Protein AF-A0A6P9AE60-F1 (afdb_monomer_lite)

Sequence (167 aa):
MTNEEPNPPGLTQAEADPKYAFKASAFLAGVAGVSALFGFGATLSYVKKKDPTFFDKGVAMGPTLAESGAALATRALGWGTLYAVGGCSILFLSLWKLSGCNNLQEFRMKMGNNLPKIRKNDPPQSRTEFEGLSDLMRYLETWGSEEKQEKASSPLIVEAKSSSSSS

Radius of gyration: 29.33 Å; chains: 1; bounding box: 55×63×102 Å

InterPro domains:
  IPR009792 Transmembrane protein 242 [PF07096] (13-118)
  IPR009792 Transmembrane protein 242 [PTHR13141] (12-138)

Secondary structure (DSSP, 8-state):
--------S-S-TTSS-HHHHHHHHHHHHHHHHHHHHHHHHHHHHHHHHH-HHHHHHHHTS-SS-STTTHHHHHHHHHHHHHHHHHHHHHHHHHHHHHS--SSHHHHHHHHHHHS------SS---S--SSSHHHHHHHHHHHHHHHHHHHHHTTSSSSSSSSSS--

pLDDT: mean 70.39, std 15.96, range [35.34, 95.81]

Foldseek 3Di:
DDDDDDDDDDDPPCVVDVVVVVVVVVVVCVVVVVVVCCVVVVVLVVVCVVCVPVSCVLVVPPDDDPPPDSVCVVVCVVVVVVCCVVVVVVVVVVCVVVVPDPDPVVVCVVVVVVPPPDPPDVVDPDPPPAPDVVSVVVVVVVVVVVVVVVVVPPPPPPPDPDPDDDD

Structure (mmCIF, N/CA/C/O backbone):
data_AF-A0A6P9AE60-F1
#
_entry.id   AF-A0A6P9AE60-F1
#
loop_
_atom_site.group_PDB
_atom_site.id
_atom_site.type_symbol
_atom_site.label_atom_id
_atom_site.label_alt_id
_atom_site.label_comp_id
_atom_site.label_asym_id
_atom_site.label_entity_id
_atom_site.label_seq_id
_atom_site.pdbx_PDB_ins_code
_atom_site.Cartn_x
_atom_site.Cartn_y
_atom_site.Cartn_z
_atom_site.occupancy
_atom_site.B_iso_or_equiv
_atom_site.auth_seq_id
_atom_site.auth_comp_id
_atom_site.auth_asym_id
_atom_site.auth_atom_id
_atom_site.pdbx_PDB_model_num
ATOM 1 N N . MET A 1 1 ? -15.843 -11.190 46.819 1.00 38.06 1 MET A N 1
ATOM 2 C CA . MET A 1 1 ? -16.041 -12.119 45.689 1.00 38.06 1 MET A CA 1
ATOM 3 C C . MET A 1 1 ? -16.404 -11.249 44.504 1.00 38.06 1 MET A C 1
ATOM 5 O O . MET A 1 1 ? -17.530 -10.785 44.417 1.00 38.06 1 MET A O 1
ATOM 9 N N . THR A 1 2 ? -15.392 -10.847 43.740 1.00 43.97 2 THR A N 1
ATOM 10 C CA . THR A 1 2 ? -15.533 -9.969 42.575 1.00 43.97 2 THR A CA 1
ATOM 11 C C . THR A 1 2 ? -16.209 -10.757 41.463 1.00 43.97 2 THR A C 1
ATOM 13 O O . THR A 1 2 ? -15.763 -11.848 41.120 1.00 43.97 2 THR A O 1
ATOM 16 N N . ASN A 1 3 ? -17.333 -10.235 40.978 1.00 45.16 3 ASN A N 1
ATOM 17 C CA . ASN A 1 3 ? -18.094 -10.829 39.890 1.00 45.16 3 ASN A CA 1
ATOM 18 C C . ASN A 1 3 ? -17.313 -10.637 38.584 1.00 45.16 3 ASN A C 1
ATOM 20 O O . ASN A 1 3 ? -17.203 -9.520 38.086 1.00 45.16 3 ASN A O 1
ATOM 24 N N . GLU A 1 4 ? -16.758 -11.730 38.069 1.00 55.06 4 GLU A N 1
ATOM 25 C CA . GLU A 1 4 ? -16.198 -11.839 36.723 1.00 55.06 4 GLU A CA 1
ATOM 26 C C . GLU A 1 4 ? -17.372 -11.918 35.733 1.00 55.06 4 GLU A C 1
ATOM 28 O O . GLU A 1 4 ? -17.953 -12.983 35.512 1.00 55.06 4 GLU A O 1
ATOM 33 N N . GLU A 1 5 ? -17.780 -10.776 35.183 1.00 57.62 5 GLU A N 1
ATOM 34 C CA . GLU A 1 5 ? -18.730 -10.728 34.070 1.00 57.62 5 GLU A CA 1
ATOM 35 C C . GLU A 1 5 ? -18.012 -11.150 32.767 1.00 57.62 5 GLU A C 1
ATOM 37 O O . GLU A 1 5 ? -16.913 -10.661 32.485 1.00 57.62 5 GLU A O 1
ATOM 42 N N . PRO A 1 6 ? -18.575 -12.082 31.973 1.00 61.12 6 PRO A N 1
ATOM 43 C CA . PRO A 1 6 ? -17.890 -12.669 30.830 1.00 61.12 6 PRO A CA 1
ATOM 44 C C . PRO A 1 6 ? -17.800 -11.697 29.646 1.00 61.12 6 PRO A C 1
ATOM 46 O O . PRO A 1 6 ? -18.792 -11.298 29.041 1.00 61.12 6 PRO A O 1
ATOM 49 N N . ASN A 1 7 ? -16.555 -11.390 29.296 1.00 54.12 7 ASN A N 1
ATOM 50 C CA . ASN A 1 7 ? -16.083 -10.742 28.075 1.00 54.12 7 ASN A CA 1
ATOM 51 C C . ASN A 1 7 ? -16.875 -11.136 26.796 1.00 54.12 7 ASN A C 1
ATOM 53 O O . ASN A 1 7 ? -16.899 -12.322 26.448 1.00 54.12 7 ASN A O 1
ATOM 57 N N . PRO A 1 8 ? -17.458 -10.188 26.031 1.00 61.78 8 PRO A N 1
ATOM 58 C CA . PRO A 1 8 ? -17.995 -10.479 24.704 1.00 61.78 8 PRO A CA 1
ATOM 59 C C . PRO A 1 8 ? -16.858 -10.698 23.679 1.00 61.78 8 PRO A C 1
ATOM 61 O O . PRO A 1 8 ? -15.906 -9.918 23.620 1.00 61.78 8 PRO A O 1
ATOM 64 N N . PRO A 1 9 ? -16.933 -11.727 22.815 1.00 63.44 9 PRO A N 1
ATOM 65 C CA . PRO A 1 9 ? -15.872 -12.031 21.864 1.00 63.44 9 PRO A CA 1
ATOM 66 C C . PRO A 1 9 ? -15.970 -11.098 20.652 1.00 63.44 9 PRO A C 1
ATOM 68 O O . PRO A 1 9 ? -16.982 -11.097 19.950 1.00 63.44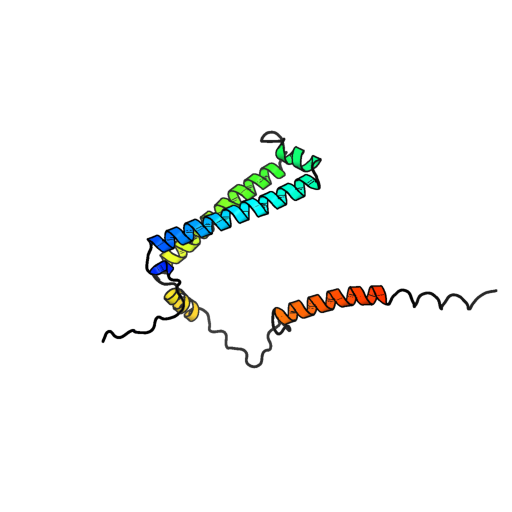 9 PRO A O 1
ATOM 71 N N . GLY A 1 10 ? -14.912 -10.337 20.350 1.00 49.31 10 GLY A N 1
ATOM 72 C CA . GLY A 1 10 ? -14.753 -9.831 18.981 1.00 49.31 10 GLY A CA 1
ATOM 73 C C . GLY A 1 10 ? -14.005 -8.528 18.732 1.00 49.31 10 GLY A C 1
ATOM 74 O O . GLY A 1 10 ? -13.814 -8.217 17.560 1.00 49.31 10 GLY A O 1
ATOM 75 N N . LEU A 1 11 ? -13.541 -7.784 19.738 1.00 41.44 11 LEU A N 1
ATOM 76 C CA . LEU A 1 11 ? -12.551 -6.728 19.502 1.00 41.44 11 LEU A CA 1
ATOM 77 C C . LEU A 1 11 ? -11.248 -7.127 20.185 1.00 41.44 11 LEU A C 1
ATOM 79 O O . LEU A 1 11 ? -11.171 -7.286 21.398 1.00 41.44 11 LEU A O 1
ATOM 83 N N . THR A 1 12 ? -10.246 -7.392 19.356 1.00 50.66 12 THR A N 1
ATOM 84 C CA . THR A 1 12 ? -8.882 -7.758 19.730 1.00 50.66 12 THR A CA 1
ATOM 85 C C . THR A 1 12 ? -8.371 -6.924 20.905 1.00 50.66 12 THR A C 1
ATOM 87 O O . THR A 1 12 ? -8.612 -5.720 20.941 1.00 50.66 12 THR A O 1
ATOM 90 N N . GLN A 1 13 ? -7.572 -7.541 21.781 1.00 50.16 13 GLN A N 1
ATOM 91 C CA . GLN A 1 13 ? -6.843 -6.961 22.929 1.00 50.16 13 GLN A CA 1
ATOM 92 C C . GLN A 1 13 ? -6.021 -5.679 22.634 1.00 50.16 13 GLN A C 1
ATOM 94 O O . GLN A 1 13 ? -5.382 -5.128 23.523 1.00 50.16 13 GLN A O 1
ATOM 99 N N . ALA A 1 14 ? -6.040 -5.190 21.393 1.00 51.91 14 ALA A N 1
ATOM 100 C CA . ALA A 1 14 ? -5.528 -3.901 20.963 1.00 51.91 14 ALA A CA 1
ATOM 101 C C . ALA A 1 14 ? -6.240 -2.703 21.628 1.00 51.91 14 ALA A C 1
ATOM 103 O O . ALA A 1 14 ? -5.615 -1.666 21.810 1.00 51.91 14 ALA A O 1
ATOM 104 N N . GLU A 1 15 ? -7.508 -2.806 22.032 1.00 53.72 15 GLU A N 1
ATOM 105 C CA . GLU A 1 15 ? -8.189 -1.643 22.632 1.00 53.72 15 GLU A CA 1
ATOM 106 C C . GLU A 1 15 ? -7.831 -1.415 24.114 1.00 53.72 15 GLU A C 1
ATOM 108 O O . GLU A 1 15 ? -7.899 -0.290 24.600 1.00 53.72 15 GLU A O 1
ATOM 113 N N . ALA A 1 16 ? -7.378 -2.454 24.827 1.00 57.97 16 ALA A N 1
ATOM 114 C CA . ALA A 1 16 ? -7.124 -2.387 26.270 1.00 57.97 16 ALA A CA 1
ATOM 115 C C . ALA A 1 16 ? -5.834 -1.630 26.647 1.00 57.97 16 ALA A C 1
ATOM 117 O O . ALA A 1 16 ? -5.714 -1.148 27.771 1.00 57.97 16 ALA A O 1
ATOM 118 N N . ASP A 1 17 ? -4.880 -1.493 25.719 1.00 69.31 17 ASP A N 1
ATOM 119 C CA . ASP A 1 17 ? -3.615 -0.799 25.965 1.00 69.31 17 ASP A CA 1
ATOM 120 C C . ASP A 1 17 ? -3.082 -0.156 24.665 1.00 69.31 17 ASP A C 1
ATOM 122 O O . ASP A 1 17 ? -2.514 -0.841 23.799 1.00 69.31 17 ASP A O 1
ATOM 126 N N . PRO A 1 18 ? -3.184 1.178 24.509 1.00 71.94 18 PRO A N 1
ATOM 127 C CA . PRO A 1 18 ? -2.797 1.870 23.274 1.00 71.94 18 PRO A CA 1
ATOM 128 C C . PRO A 1 18 ? -1.310 1.687 22.934 1.00 71.94 18 PRO A C 1
ATOM 130 O O . PRO A 1 18 ? -0.905 1.756 21.773 1.00 71.94 18 PRO A O 1
ATOM 133 N N . LYS A 1 19 ? -0.481 1.400 23.947 1.00 80.75 19 LYS A N 1
ATOM 134 C CA . LYS A 1 19 ? 0.952 1.123 23.798 1.00 80.75 19 LYS A CA 1
ATOM 135 C C . LYS A 1 19 ? 1.210 -0.241 23.151 1.00 80.75 19 LYS A C 1
ATOM 137 O O . LYS A 1 19 ? 2.124 -0.352 22.333 1.00 80.75 19 LYS A O 1
ATOM 142 N N . TYR A 1 20 ? 0.423 -1.266 23.493 1.00 82.31 20 TYR A N 1
ATOM 143 C CA . TYR A 1 20 ? 0.542 -2.593 22.880 1.00 82.31 20 TYR A CA 1
ATOM 144 C C . TYR A 1 20 ? -0.032 -2.598 21.467 1.00 82.31 20 TYR A C 1
ATOM 146 O O . TYR A 1 20 ? 0.607 -3.144 20.569 1.00 82.31 20 TYR A O 1
ATOM 154 N N . ALA A 1 21 ? -1.157 -1.916 21.235 1.00 80.94 21 ALA A N 1
ATOM 155 C CA . ALA A 1 21 ? -1.713 -1.760 19.893 1.00 80.94 21 ALA A CA 1
ATOM 156 C C . ALA A 1 21 ? -0.750 -1.062 18.937 1.00 80.94 21 ALA A C 1
ATOM 158 O O . ALA A 1 21 ? -0.520 -1.566 17.842 1.00 80.94 21 ALA A O 1
ATOM 159 N N . PHE A 1 22 ? -0.126 0.038 19.369 1.00 86.56 22 PHE A N 1
ATOM 160 C CA . PHE A 1 22 ? 0.854 0.747 18.550 1.00 86.56 22 PHE A CA 1
ATOM 161 C C . PHE A 1 22 ? 2.077 -0.123 18.224 1.00 86.56 22 PHE A C 1
ATOM 163 O O . PHE A 1 22 ? 2.557 -0.135 17.090 1.00 86.56 22 PHE A O 1
ATOM 170 N N . LYS A 1 23 ? 2.573 -0.898 19.199 1.00 86.12 23 LYS A N 1
ATOM 171 C CA . LYS A 1 23 ? 3.677 -1.842 18.969 1.00 86.12 23 LYS A CA 1
ATOM 172 C C . LYS A 1 23 ? 3.289 -2.954 17.997 1.00 86.12 23 LYS A C 1
ATOM 174 O O . LYS A 1 23 ? 4.066 -3.261 17.095 1.00 86.12 23 LYS A O 1
ATOM 179 N N . ALA A 1 24 ? 2.101 -3.532 18.157 1.00 87.12 24 ALA A N 1
ATOM 180 C CA . ALA A 1 24 ? 1.599 -4.580 17.278 1.00 87.12 24 ALA A CA 1
ATOM 181 C C . ALA A 1 24 ? 1.372 -4.059 15.851 1.00 87.12 24 ALA A C 1
ATOM 183 O O . ALA A 1 24 ? 1.794 -4.704 14.894 1.00 87.12 24 ALA A O 1
ATOM 184 N N . SER A 1 25 ? 0.783 -2.870 15.695 1.00 87.00 25 SER A N 1
ATOM 185 C CA . SER A 1 25 ? 0.553 -2.261 14.383 1.00 87.00 25 SER A CA 1
ATOM 186 C C . SER A 1 25 ? 1.856 -1.878 13.689 1.00 87.00 25 SER A C 1
ATOM 188 O O . SER A 1 25 ? 1.999 -2.129 12.497 1.00 87.00 25 SER A O 1
ATOM 190 N N . ALA A 1 26 ? 2.825 -1.313 14.416 1.00 91.44 26 ALA A N 1
ATOM 191 C CA . ALA A 1 26 ? 4.135 -0.978 13.860 1.00 91.44 26 ALA A CA 1
ATOM 192 C C . ALA A 1 26 ? 4.885 -2.235 13.396 1.00 91.44 26 ALA A C 1
ATOM 194 O O . ALA A 1 26 ? 5.470 -2.245 12.313 1.00 91.44 26 ALA A O 1
ATOM 195 N N . PHE A 1 27 ? 4.818 -3.315 14.180 1.00 93.50 27 PHE A N 1
ATOM 196 C CA . PHE A 1 27 ? 5.396 -4.601 13.803 1.00 93.50 27 PHE A CA 1
ATOM 197 C C . PHE A 1 27 ? 4.724 -5.184 12.553 1.00 93.50 27 PHE A C 1
ATOM 199 O O . PHE A 1 27 ? 5.412 -5.547 11.601 1.00 93.50 27 PHE A O 1
ATOM 206 N N . LEU A 1 28 ? 3.389 -5.222 12.517 1.00 93.44 28 LEU A N 1
ATOM 207 C CA . LEU A 1 28 ? 2.640 -5.783 11.392 1.00 93.44 28 LEU A CA 1
ATOM 208 C C . LEU A 1 28 ? 2.841 -4.968 10.107 1.00 93.44 28 LEU A C 1
ATOM 210 O O . LEU A 1 28 ? 3.039 -5.549 9.044 1.00 93.44 28 LEU A O 1
ATOM 214 N N . ALA A 1 29 ? 2.860 -3.635 10.208 1.00 91.81 29 ALA A N 1
ATOM 215 C CA . ALA A 1 29 ? 3.171 -2.747 9.091 1.00 91.81 29 ALA A CA 1
ATOM 216 C C . ALA A 1 29 ? 4.606 -2.953 8.585 1.00 91.81 29 ALA A C 1
ATOM 218 O O . ALA A 1 29 ? 4.832 -2.958 7.378 1.00 91.81 29 ALA A O 1
ATOM 219 N N . GLY A 1 30 ? 5.563 -3.182 9.489 1.00 95.44 30 GLY A N 1
ATOM 220 C CA . GLY A 1 30 ? 6.934 -3.537 9.134 1.00 95.44 30 GLY A CA 1
ATOM 221 C C . GLY A 1 30 ? 7.011 -4.857 8.366 1.00 95.44 30 GLY A C 1
ATOM 222 O O . GLY A 1 30 ? 7.565 -4.895 7.271 1.00 95.44 30 GLY A O 1
ATOM 223 N N . VAL A 1 31 ? 6.405 -5.927 8.893 1.00 94.62 31 VAL A N 1
ATOM 224 C CA . VAL A 1 31 ? 6.383 -7.248 8.234 1.00 94.62 31 VAL A CA 1
ATOM 225 C C . VAL A 1 31 ? 5.672 -7.179 6.880 1.00 94.62 31 VAL A C 1
ATOM 227 O O . VAL A 1 31 ? 6.192 -7.688 5.887 1.00 94.62 31 VAL A O 1
ATOM 230 N N . ALA A 1 32 ? 4.524 -6.504 6.807 1.00 93.44 32 ALA A N 1
ATOM 231 C CA . ALA A 1 32 ? 3.789 -6.303 5.562 1.00 93.44 32 ALA A CA 1
ATOM 232 C C . ALA A 1 32 ? 4.595 -5.476 4.548 1.00 93.44 32 ALA A C 1
ATOM 234 O O . ALA A 1 32 ? 4.654 -5.832 3.373 1.00 93.44 32 ALA A O 1
ATOM 235 N N . GLY A 1 33 ? 5.266 -4.412 4.997 1.00 94.06 33 GLY A N 1
ATOM 236 C CA . GLY A 1 33 ? 6.129 -3.584 4.158 1.00 94.06 33 GLY A CA 1
ATOM 237 C C . GLY A 1 33 ? 7.310 -4.370 3.591 1.00 94.06 33 GLY A C 1
ATOM 238 O O . GLY A 1 33 ? 7.554 -4.329 2.387 1.00 94.06 33 GLY A O 1
ATOM 239 N N . VAL A 1 34 ? 7.999 -5.153 4.427 1.00 95.81 34 VAL A N 1
ATOM 240 C CA . VAL A 1 34 ? 9.092 -6.033 3.983 1.00 95.81 34 VAL A CA 1
ATOM 241 C C . VAL A 1 34 ? 8.579 -7.091 3.002 1.00 95.81 34 VAL A C 1
ATOM 243 O O . VAL A 1 34 ? 9.221 -7.326 1.981 1.00 95.81 34 VAL A O 1
ATOM 246 N N . SER A 1 35 ? 7.405 -7.681 3.247 1.00 93.81 35 SER A N 1
ATOM 247 C CA . SER A 1 35 ? 6.777 -8.646 2.335 1.00 93.81 35 SER A CA 1
ATOM 248 C C . SER A 1 35 ? 6.431 -8.025 0.979 1.00 93.81 35 SER A C 1
ATOM 250 O O . SER A 1 35 ? 6.737 -8.613 -0.058 1.00 93.81 35 SER A O 1
ATOM 252 N N . ALA A 1 36 ? 5.872 -6.812 0.967 1.00 93.44 36 ALA A N 1
ATOM 253 C CA . ALA A 1 36 ? 5.543 -6.095 -0.260 1.00 93.44 36 ALA A CA 1
ATOM 254 C C . ALA A 1 36 ? 6.800 -5.747 -1.071 1.00 93.44 36 ALA A C 1
ATOM 256 O O . ALA A 1 36 ? 6.838 -5.991 -2.277 1.00 93.44 36 ALA A O 1
ATOM 257 N N . LEU A 1 37 ? 7.854 -5.245 -0.415 1.00 93.62 37 LEU A N 1
ATOM 258 C CA . LEU A 1 37 ? 9.135 -4.961 -1.067 1.00 93.62 37 LEU A CA 1
ATOM 259 C C . LEU A 1 37 ? 9.789 -6.235 -1.610 1.00 93.62 37 LEU A C 1
ATOM 261 O O . LEU A 1 37 ? 10.298 -6.229 -2.729 1.00 93.62 37 LEU A O 1
ATOM 265 N N . PHE A 1 38 ? 9.743 -7.333 -0.854 1.00 95.31 38 PHE A N 1
ATOM 266 C CA . PHE A 1 38 ? 10.304 -8.612 -1.279 1.00 95.31 38 PHE A CA 1
ATOM 267 C C . PHE A 1 38 ? 9.521 -9.224 -2.446 1.00 95.31 38 PHE A C 1
ATOM 269 O O . PHE A 1 38 ? 10.126 -9.640 -3.428 1.00 95.31 38 PHE A O 1
ATOM 276 N N . GLY A 1 39 ? 8.186 -9.236 -2.398 1.00 93.12 39 GLY A N 1
ATOM 277 C CA . GLY A 1 39 ? 7.338 -9.766 -3.470 1.00 93.12 39 GLY A CA 1
ATOM 278 C C . GLY A 1 39 ? 7.425 -8.942 -4.757 1.00 93.12 39 GLY A C 1
ATOM 279 O O . GLY A 1 39 ? 7.607 -9.493 -5.847 1.00 93.12 39 GLY A O 1
ATOM 280 N N . PHE A 1 40 ? 7.384 -7.613 -4.638 1.00 88.94 40 PHE A N 1
ATOM 281 C CA . PHE A 1 40 ? 7.563 -6.716 -5.777 1.00 88.94 40 PHE A CA 1
ATOM 282 C C . PHE A 1 40 ? 8.985 -6.814 -6.349 1.00 88.94 40 PHE A C 1
ATOM 284 O O . PHE A 1 40 ? 9.160 -6.986 -7.554 1.00 88.94 40 PHE A O 1
ATOM 291 N N . GLY A 1 41 ? 10.009 -6.808 -5.491 1.00 92.44 41 GLY A N 1
ATOM 292 C CA . GLY A 1 41 ? 11.413 -6.947 -5.885 1.00 92.44 41 GLY A CA 1
ATOM 293 C C . GLY A 1 41 ? 11.742 -8.299 -6.525 1.00 92.44 41 GLY A C 1
ATOM 294 O O . GLY A 1 41 ? 12.469 -8.350 -7.521 1.00 92.44 41 GLY A O 1
ATOM 295 N N . ALA A 1 42 ? 11.173 -9.394 -6.018 1.00 92.88 42 ALA A N 1
ATOM 296 C CA . ALA A 1 42 ? 11.292 -10.721 -6.618 1.00 92.88 42 ALA A CA 1
ATOM 297 C C . ALA A 1 42 ? 10.656 -10.756 -8.013 1.00 92.88 42 ALA A C 1
ATOM 299 O O . ALA A 1 42 ? 11.257 -11.287 -8.948 1.00 92.88 42 ALA A O 1
ATOM 300 N N . THR A 1 43 ? 9.492 -10.122 -8.177 1.00 89.38 43 THR A N 1
ATOM 301 C CA . THR A 1 43 ? 8.807 -10.015 -9.473 1.00 89.38 43 THR A CA 1
ATOM 302 C C . THR A 1 43 ? 9.630 -9.196 -10.472 1.00 89.38 43 THR A C 1
ATOM 304 O O . THR A 1 43 ? 9.848 -9.641 -11.598 1.00 89.38 43 THR A O 1
ATOM 307 N N . LEU A 1 44 ? 10.187 -8.055 -10.051 1.00 85.75 44 LEU A N 1
ATOM 308 C CA . LEU A 1 44 ? 11.095 -7.252 -10.881 1.00 85.75 44 LEU A CA 1
ATOM 309 C C . LEU A 1 44 ? 12.361 -8.025 -11.273 1.00 85.75 44 LEU A C 1
ATOM 311 O O . LEU A 1 44 ? 12.805 -7.956 -12.417 1.00 85.75 44 LEU A O 1
ATOM 315 N N . SER A 1 45 ? 12.925 -8.799 -10.345 1.00 87.44 45 SER A N 1
ATOM 316 C CA . SER A 1 45 ? 14.115 -9.617 -10.596 1.00 87.44 45 SER A CA 1
ATOM 317 C C . SER A 1 45 ? 13.829 -10.760 -11.572 1.00 87.44 45 SER A C 1
ATOM 319 O O . SER A 1 45 ? 14.661 -11.073 -12.424 1.00 87.44 45 SER A O 1
ATOM 321 N N . TYR A 1 46 ? 12.650 -11.379 -11.471 1.00 90.06 46 TYR A N 1
ATOM 322 C CA . TYR A 1 46 ? 12.204 -12.419 -12.392 1.00 90.06 46 TYR A CA 1
ATOM 323 C C . TYR A 1 46 ? 12.037 -11.871 -13.813 1.00 90.06 46 TYR A C 1
ATOM 325 O O . TYR A 1 46 ? 12.563 -12.456 -14.761 1.00 90.06 46 TYR A O 1
ATOM 333 N N . VAL A 1 47 ? 11.396 -10.706 -13.949 1.00 84.94 47 VAL A N 1
ATOM 334 C CA . VAL A 1 47 ? 11.264 -10.004 -15.233 1.00 84.94 47 VAL A CA 1
ATOM 335 C C . VAL A 1 47 ? 12.637 -9.627 -15.793 1.00 84.94 47 VAL A C 1
ATOM 337 O O . VAL A 1 47 ? 12.901 -9.889 -16.963 1.00 84.94 47 VAL A O 1
ATOM 340 N N . LYS A 1 48 ? 13.561 -9.125 -14.959 1.00 81.44 48 LYS A N 1
ATOM 341 C CA . LYS A 1 48 ? 14.934 -8.810 -15.387 1.00 81.44 48 LYS A CA 1
ATOM 342 C C . LYS A 1 48 ? 15.683 -10.032 -15.932 1.00 81.44 48 LYS A C 1
ATOM 344 O O . LYS A 1 48 ? 16.441 -9.899 -16.887 1.00 81.44 48 LYS A O 1
ATOM 349 N N . LYS A 1 49 ? 15.491 -11.220 -15.343 1.00 84.38 49 LYS A N 1
ATOM 350 C CA . LYS A 1 49 ? 16.117 -12.465 -15.829 1.00 84.38 49 LYS A CA 1
ATOM 351 C C . LYS A 1 49 ? 15.537 -12.944 -17.160 1.00 84.38 49 LYS A C 1
ATOM 353 O O . LYS A 1 49 ? 16.264 -13.557 -17.934 1.00 84.38 49 LYS A O 1
ATOM 358 N N . LYS A 1 50 ? 14.244 -12.719 -17.395 1.00 84.62 50 LYS A N 1
ATOM 359 C CA . LYS A 1 50 ? 13.559 -13.118 -18.631 1.00 84.62 50 LYS A CA 1
ATOM 360 C C . LYS A 1 50 ? 13.875 -12.169 -19.785 1.00 84.62 50 LYS A C 1
ATOM 362 O O . LYS A 1 50 ? 14.224 -12.652 -20.853 1.00 84.62 50 LYS A O 1
ATOM 367 N N . ASP A 1 51 ? 13.846 -10.860 -19.533 1.00 75.75 51 ASP A N 1
ATOM 368 C CA . ASP A 1 51 ? 14.047 -9.822 -20.548 1.00 75.75 51 ASP A CA 1
ATOM 369 C C . ASP A 1 51 ? 15.053 -8.746 -20.091 1.00 75.75 51 ASP A C 1
ATOM 371 O O . ASP A 1 51 ? 14.679 -7.606 -19.800 1.00 75.75 51 ASP A O 1
ATOM 375 N N . PRO A 1 52 ? 16.361 -9.064 -20.042 1.00 76.19 52 PRO A N 1
ATOM 376 C CA . PRO A 1 52 ? 17.380 -8.142 -19.538 1.00 76.19 52 PRO A CA 1
ATOM 377 C C . PRO A 1 52 ? 17.577 -6.915 -20.438 1.00 76.19 52 PRO A C 1
ATOM 379 O O . PRO A 1 52 ? 17.796 -5.817 -19.937 1.00 76.19 52 PRO A O 1
ATOM 382 N N . THR A 1 53 ? 17.458 -7.064 -21.759 1.00 73.31 53 THR A N 1
ATOM 383 C CA . THR A 1 53 ? 17.673 -5.980 -22.733 1.00 73.31 53 THR A CA 1
ATOM 384 C C . THR A 1 53 ? 16.550 -4.945 -22.726 1.00 73.31 53 THR A C 1
ATOM 386 O O . THR A 1 53 ? 16.823 -3.753 -22.864 1.00 73.31 53 THR A O 1
ATOM 389 N N . PHE A 1 54 ? 15.297 -5.368 -22.548 1.00 67.19 54 PHE A N 1
ATOM 390 C CA . PHE A 1 54 ? 14.152 -4.462 -22.421 1.00 67.19 54 PHE A CA 1
ATOM 391 C C . PHE A 1 54 ? 14.063 -3.854 -21.017 1.00 67.19 54 PHE A C 1
ATOM 393 O O . PHE A 1 54 ? 13.702 -2.687 -20.879 1.00 67.19 54 PHE A O 1
ATOM 400 N N . PHE A 1 55 ? 14.472 -4.600 -19.987 1.00 74.12 55 PHE A N 1
ATOM 401 C CA . PHE A 1 55 ? 14.529 -4.108 -18.615 1.00 74.12 55 PHE A CA 1
ATOM 402 C C . PHE A 1 55 ? 15.646 -3.081 -18.397 1.00 74.12 55 PHE A C 1
ATOM 404 O O . PHE A 1 55 ? 15.376 -2.021 -17.846 1.00 74.12 55 PHE A O 1
ATOM 411 N N . ASP A 1 56 ? 16.880 -3.329 -18.854 1.00 70.69 56 ASP A N 1
ATOM 412 C CA . ASP A 1 56 ? 17.971 -2.349 -18.723 1.00 70.69 56 ASP A CA 1
ATOM 413 C C . ASP A 1 56 ? 17.716 -1.111 -19.592 1.00 70.69 56 ASP A C 1
ATOM 415 O O . ASP A 1 56 ? 18.031 -0.006 -19.167 1.00 70.69 56 ASP A O 1
ATOM 419 N N . LYS A 1 57 ? 17.052 -1.235 -20.748 1.00 63.53 57 LYS A N 1
ATOM 420 C CA . LYS A 1 57 ? 16.549 -0.055 -21.475 1.00 63.53 57 LYS A CA 1
ATOM 421 C C . LYS A 1 57 ? 15.440 0.678 -20.711 1.00 63.53 57 LYS A C 1
ATOM 423 O O . LYS A 1 57 ? 15.331 1.887 -20.845 1.00 63.53 57 LYS A O 1
ATOM 428 N N . GLY A 1 58 ? 14.648 -0.015 -19.893 1.00 64.12 58 GLY A N 1
ATOM 429 C CA . GLY A 1 58 ? 13.650 0.598 -19.011 1.00 64.12 58 GLY A CA 1
ATOM 430 C C . GLY A 1 58 ? 14.222 1.205 -17.720 1.00 64.12 58 GLY A C 1
ATOM 431 O O . GLY A 1 58 ? 13.637 2.144 -17.190 1.00 64.12 58 GLY A O 1
ATOM 432 N N . VAL A 1 59 ? 15.354 0.693 -17.219 1.00 65.56 59 VAL A N 1
ATOM 433 C CA . VAL A 1 59 ? 15.968 1.080 -15.931 1.00 65.56 59 VAL A CA 1
ATOM 434 C C . VAL A 1 59 ? 17.182 2.001 -16.084 1.00 65.56 59 VAL A C 1
ATOM 436 O O . VAL A 1 59 ? 17.294 2.971 -15.339 1.00 65.56 59 VAL A O 1
ATOM 439 N N . ALA A 1 60 ? 18.094 1.734 -17.024 1.00 57.38 60 ALA A N 1
ATOM 440 C CA . ALA A 1 60 ? 19.272 2.574 -17.281 1.00 57.38 60 ALA A CA 1
ATOM 441 C C . ALA A 1 60 ? 18.901 3.892 -17.976 1.00 57.38 60 ALA A C 1
ATOM 443 O O . ALA A 1 60 ? 19.604 4.892 -17.851 1.00 57.38 60 ALA A O 1
ATOM 444 N N . MET A 1 61 ? 17.753 3.922 -18.648 1.00 51.91 61 MET A N 1
ATOM 445 C CA . MET A 1 61 ? 17.133 5.130 -19.178 1.00 51.91 61 MET A CA 1
ATOM 446 C C . MET A 1 61 ? 16.322 5.818 -18.069 1.00 51.91 61 MET A C 1
ATOM 448 O O . MET A 1 61 ? 15.122 6.058 -18.175 1.00 51.91 61 MET A O 1
ATOM 452 N N . GLY A 1 62 ? 17.004 6.129 -16.963 1.00 60.72 62 GLY A N 1
ATOM 453 C CA . GLY A 1 62 ? 16.555 7.178 -16.057 1.00 60.72 62 GLY A CA 1
ATOM 454 C C . GLY A 1 62 ? 16.370 8.492 -16.832 1.00 60.72 62 GLY A C 1
ATOM 455 O O . GLY A 1 62 ? 16.881 8.636 -17.936 1.00 60.72 62 GLY A O 1
ATOM 456 N N . PRO A 1 63 ? 15.712 9.475 -16.211 1.00 52.09 63 PRO A N 1
ATOM 457 C CA . PRO A 1 63 ? 14.628 10.376 -16.658 1.00 52.09 63 PRO A CA 1
ATOM 458 C C . PRO A 1 63 ? 14.598 10.987 -18.078 1.00 52.09 63 PRO A C 1
ATOM 460 O O . PRO A 1 63 ? 13.701 11.785 -18.340 1.00 52.09 63 PRO A O 1
ATOM 463 N N . THR A 1 64 ? 15.519 10.680 -18.986 1.00 50.22 64 THR A N 1
ATOM 464 C CA . THR A 1 64 ? 15.727 11.443 -20.218 1.00 50.22 64 THR A CA 1
ATOM 465 C C . THR A 1 64 ? 15.106 10.846 -21.479 1.00 50.22 64 THR A C 1
ATOM 467 O O . THR A 1 64 ? 14.917 11.622 -22.407 1.00 50.22 64 THR A O 1
ATOM 470 N N . LEU A 1 65 ? 14.769 9.544 -21.566 1.00 47.72 65 LEU A N 1
ATOM 471 C CA . LEU A 1 65 ? 14.253 8.999 -22.843 1.00 47.72 65 LEU A CA 1
ATOM 472 C C . LEU A 1 65 ? 13.483 7.657 -22.806 1.00 47.72 65 LEU A C 1
ATOM 474 O O . LEU A 1 65 ? 13.414 6.980 -23.825 1.00 47.72 65 LEU A O 1
ATOM 478 N N . ALA A 1 66 ? 12.855 7.230 -21.702 1.00 52.78 66 ALA A N 1
ATOM 479 C CA . ALA A 1 66 ? 11.827 6.174 -21.795 1.00 52.78 66 ALA A CA 1
ATOM 480 C C . ALA A 1 66 ? 10.546 6.776 -22.422 1.00 52.78 66 ALA A C 1
ATOM 482 O O . ALA A 1 66 ? 9.555 7.016 -21.731 1.00 52.78 66 ALA A O 1
ATOM 483 N N . GLU A 1 67 ? 10.635 7.132 -23.708 1.00 55.09 67 GLU A N 1
ATOM 484 C CA . GLU A 1 67 ? 9.745 8.024 -24.460 1.00 55.09 67 GLU A CA 1
ATOM 485 C C . GLU A 1 67 ? 8.266 7.647 -24.270 1.00 55.09 67 GLU A C 1
ATOM 487 O O . GLU A 1 67 ? 7.802 6.581 -24.669 1.00 55.09 67 GLU A O 1
ATOM 492 N N . SER A 1 68 ? 7.529 8.543 -23.611 1.00 57.66 68 SER A N 1
ATOM 493 C CA . SER A 1 68 ? 6.068 8.583 -23.444 1.00 57.66 68 SER A CA 1
ATOM 494 C C . SER A 1 68 ? 5.359 7.447 -22.679 1.00 57.66 68 SER A C 1
ATOM 496 O O . SER A 1 68 ? 4.390 7.753 -21.991 1.00 57.66 68 SER A O 1
ATOM 498 N N . GLY A 1 69 ? 5.771 6.179 -22.756 1.00 68.12 69 GLY A N 1
ATOM 499 C CA . GLY A 1 69 ? 4.985 5.049 -22.226 1.00 68.12 69 GLY A CA 1
ATOM 500 C C . GLY A 1 69 ? 5.334 4.656 -20.788 1.00 68.12 69 GLY A C 1
ATOM 501 O O . GLY A 1 69 ? 4.548 4.837 -19.858 1.00 68.12 69 GLY A O 1
ATOM 502 N N . ALA A 1 70 ? 6.538 4.120 -20.587 1.00 70.44 70 ALA A N 1
ATOM 503 C CA . ALA A 1 70 ? 6.973 3.591 -19.292 1.00 70.44 70 ALA A CA 1
ATOM 504 C C . ALA A 1 70 ? 7.193 4.694 -18.239 1.00 70.44 70 ALA A C 1
ATOM 506 O O . ALA A 1 70 ? 6.857 4.514 -17.067 1.00 70.44 70 ALA A O 1
ATOM 507 N N . ALA A 1 71 ? 7.696 5.865 -18.642 1.00 66.94 71 ALA A N 1
ATOM 508 C CA . ALA A 1 71 ? 7.848 7.013 -17.744 1.00 66.94 71 ALA A CA 1
ATOM 509 C C . ALA A 1 71 ? 6.490 7.568 -17.274 1.00 66.94 71 ALA A C 1
ATOM 511 O O . ALA A 1 71 ? 6.336 7.961 -16.116 1.00 66.94 71 ALA A O 1
ATOM 512 N N . LEU A 1 72 ? 5.486 7.557 -18.155 1.00 69.56 72 LEU A N 1
ATOM 513 C CA . LEU A 1 72 ? 4.127 7.979 -17.825 1.00 69.56 72 LEU A CA 1
ATOM 514 C C . LEU A 1 72 ? 3.438 6.937 -16.939 1.00 69.56 72 LEU A C 1
ATOM 516 O O . LEU A 1 72 ? 2.843 7.301 -15.932 1.00 69.56 72 LEU A O 1
ATOM 520 N N . ALA A 1 73 ? 3.601 5.646 -17.246 1.00 81.06 73 ALA A N 1
ATOM 521 C CA . ALA A 1 73 ? 3.048 4.544 -16.465 1.00 81.06 73 ALA A CA 1
ATOM 522 C C . ALA A 1 73 ? 3.638 4.466 -15.053 1.00 81.06 73 ALA A C 1
ATOM 524 O O . ALA A 1 73 ? 2.894 4.305 -14.096 1.00 81.06 73 ALA A O 1
ATOM 525 N N . THR A 1 74 ? 4.950 4.629 -14.884 1.00 77.19 74 THR A N 1
ATOM 526 C CA . THR A 1 74 ? 5.589 4.598 -13.555 1.00 77.19 74 THR A CA 1
ATOM 527 C C . THR A 1 74 ? 5.205 5.803 -12.698 1.00 77.19 74 THR A C 1
ATOM 529 O O . THR A 1 74 ? 4.968 5.646 -11.500 1.00 77.19 74 THR A O 1
ATOM 532 N N . ARG A 1 75 ? 5.059 6.998 -13.290 1.00 78.94 75 ARG A N 1
ATOM 533 C CA . ARG A 1 75 ? 4.547 8.177 -12.570 1.00 78.94 75 ARG A CA 1
ATOM 534 C C . ARG A 1 75 ? 3.053 8.084 -12.271 1.00 78.94 75 ARG A C 1
ATOM 536 O O . ARG A 1 75 ? 2.664 8.408 -11.153 1.00 78.94 75 ARG A O 1
ATOM 543 N N . ALA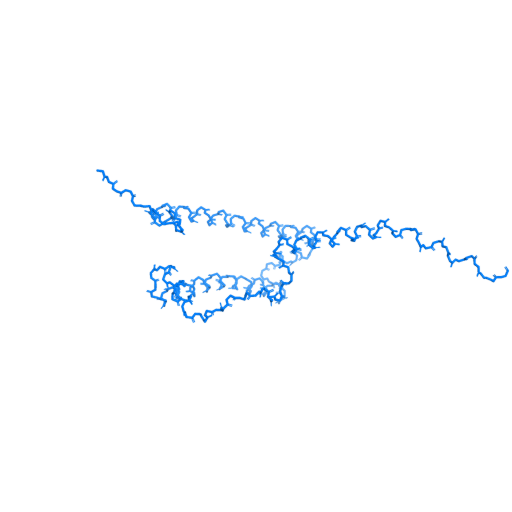 A 1 76 ? 2.242 7.599 -13.210 1.00 88.69 76 ALA A N 1
ATOM 544 C CA . ALA A 1 76 ? 0.812 7.363 -13.009 1.00 88.69 76 ALA A CA 1
ATOM 545 C C . ALA A 1 76 ? 0.557 6.265 -11.968 1.00 88.69 76 ALA A C 1
ATOM 547 O O . ALA A 1 76 ? -0.300 6.426 -11.108 1.00 88.69 76 ALA A O 1
ATOM 548 N N . LEU A 1 77 ? 1.342 5.188 -11.982 1.00 82.12 77 LEU A N 1
ATOM 549 C CA . LEU A 1 77 ? 1.289 4.125 -10.981 1.00 82.12 77 LEU A CA 1
ATOM 550 C C . LEU A 1 77 ? 1.768 4.626 -9.613 1.00 82.12 77 LEU A C 1
ATOM 552 O O . LEU A 1 77 ? 1.155 4.305 -8.597 1.00 82.12 77 LEU A O 1
ATOM 556 N N . GLY A 1 78 ? 2.822 5.447 -9.577 1.00 85.69 78 GLY A N 1
ATOM 557 C CA . GLY A 1 78 ? 3.333 6.052 -8.347 1.00 85.69 78 GLY A CA 1
ATOM 558 C C . GLY A 1 78 ? 2.322 6.999 -7.698 1.00 85.69 78 GLY A C 1
ATOM 559 O O . GLY A 1 78 ? 1.920 6.787 -6.555 1.00 85.69 78 GLY A O 1
ATOM 560 N N . TRP A 1 79 ? 1.854 8.011 -8.435 1.00 87.56 79 TRP A N 1
ATOM 561 C CA . TRP A 1 79 ? 0.842 8.956 -7.948 1.00 87.56 79 TRP A CA 1
ATOM 562 C C . TRP A 1 79 ? -0.504 8.271 -7.702 1.00 87.56 79 TRP A C 1
ATOM 564 O O . TRP A 1 79 ? -1.179 8.594 -6.730 1.00 87.56 79 TRP A O 1
ATOM 574 N N . GLY A 1 80 ? -0.862 7.281 -8.521 1.00 89.75 80 GLY A N 1
ATOM 575 C CA . GLY A 1 80 ? -2.069 6.477 -8.363 1.00 89.75 80 GLY A CA 1
ATOM 576 C C . GLY A 1 80 ? -2.056 5.645 -7.087 1.00 89.75 80 GLY A C 1
ATOM 577 O O . GLY A 1 80 ? -3.037 5.660 -6.355 1.00 89.75 80 GLY A O 1
ATOM 578 N N . THR A 1 81 ? -0.943 4.987 -6.754 1.00 87.50 81 THR A N 1
ATOM 579 C CA . THR A 1 81 ? -0.832 4.209 -5.507 1.00 87.50 81 THR A CA 1
ATOM 580 C C . THR A 1 81 ? -0.838 5.126 -4.283 1.00 87.50 81 THR A C 1
ATOM 582 O O . THR A 1 81 ? -1.521 4.835 -3.304 1.00 87.50 81 THR A O 1
ATOM 585 N N . LEU A 1 82 ? -0.154 6.274 -4.347 1.00 89.38 82 LEU A N 1
ATOM 586 C CA . LEU A 1 82 ? -0.181 7.274 -3.274 1.00 89.38 82 LEU A CA 1
ATOM 587 C C . LEU A 1 82 ? -1.589 7.845 -3.058 1.00 89.38 82 LEU A C 1
ATOM 589 O O . LEU A 1 82 ? -2.032 7.960 -1.916 1.00 89.38 82 LEU A O 1
ATOM 593 N N . TYR A 1 83 ? -2.314 8.156 -4.135 1.00 88.62 83 TYR A N 1
ATOM 594 C CA . TYR A 1 83 ? -3.680 8.671 -4.054 1.00 88.62 83 TYR A CA 1
ATOM 595 C C . TYR A 1 83 ? -4.691 7.584 -3.681 1.00 88.62 83 TYR A C 1
ATOM 597 O O . TYR A 1 83 ? -5.650 7.864 -2.973 1.00 88.62 83 TYR A O 1
ATOM 605 N N . ALA A 1 84 ? -4.473 6.335 -4.088 1.00 92.94 84 ALA A N 1
ATOM 606 C CA . ALA A 1 84 ? -5.308 5.213 -3.682 1.00 92.94 84 ALA A CA 1
ATOM 607 C C . ALA A 1 84 ? -5.170 4.957 -2.180 1.00 92.94 84 ALA A C 1
ATOM 609 O O . ALA A 1 84 ? -6.173 4.918 -1.476 1.00 92.94 84 ALA A O 1
ATOM 610 N N . VAL A 1 85 ? -3.944 4.851 -1.662 1.00 90.12 85 VAL A N 1
ATOM 611 C CA . VAL A 1 85 ? -3.716 4.612 -0.230 1.00 90.12 85 VAL A CA 1
ATOM 612 C C . VAL A 1 85 ? -4.120 5.833 0.596 1.00 90.12 85 VAL A C 1
ATOM 614 O O . VAL A 1 85 ? -4.869 5.696 1.562 1.00 90.12 85 VAL A O 1
ATOM 617 N N . GLY A 1 86 ? -3.685 7.034 0.207 1.00 92.81 86 GLY A N 1
ATOM 618 C CA . GLY A 1 86 ? -4.007 8.276 0.912 1.00 92.81 86 GLY A CA 1
ATOM 619 C C . GLY A 1 86 ? -5.489 8.637 0.824 1.00 92.81 86 GLY A C 1
ATOM 620 O O . GLY A 1 86 ? -6.126 8.887 1.843 1.00 92.81 86 GLY A O 1
ATOM 621 N N . GLY A 1 87 ? -6.064 8.603 -0.376 1.00 89.19 87 GLY A N 1
ATOM 622 C CA . GLY A 1 87 ? -7.471 8.904 -0.629 1.00 89.19 87 GLY A CA 1
ATOM 623 C C . GLY A 1 87 ? -8.408 7.885 0.006 1.00 89.19 87 GLY A C 1
ATOM 624 O O . GLY A 1 87 ? -9.354 8.286 0.670 1.00 89.19 87 GLY A O 1
ATOM 625 N N . CYS A 1 88 ? -8.126 6.584 -0.092 1.00 88.94 88 CYS A N 1
ATOM 626 C CA . CYS A 1 88 ? -8.937 5.573 0.591 1.00 88.94 88 CYS A CA 1
ATOM 627 C C . CYS A 1 88 ? -8.837 5.715 2.119 1.00 88.94 88 CYS A C 1
ATOM 629 O O . CYS A 1 88 ? -9.859 5.650 2.797 1.00 88.94 88 CYS A O 1
ATOM 631 N N . SER A 1 89 ? -7.651 6.022 2.664 1.00 88.19 89 SER A N 1
ATOM 632 C CA . SER A 1 89 ? -7.487 6.289 4.103 1.00 88.19 89 SER A CA 1
ATOM 633 C C . SER A 1 89 ? -8.293 7.507 4.554 1.00 88.19 89 SER A C 1
ATOM 635 O O . SER A 1 89 ? -9.019 7.436 5.543 1.00 88.19 89 SER A O 1
ATOM 637 N N . ILE A 1 90 ? -8.211 8.619 3.817 1.00 90.81 90 ILE A N 1
ATOM 638 C CA . ILE A 1 90 ? -8.949 9.846 4.137 1.00 90.81 90 ILE A CA 1
ATOM 639 C C . ILE A 1 90 ? -10.451 9.614 3.989 1.00 90.81 90 ILE A C 1
ATOM 641 O O . ILE A 1 90 ? -11.185 9.941 4.908 1.00 90.81 90 ILE A O 1
ATOM 645 N N . LEU A 1 91 ? -10.919 9.012 2.893 1.00 86.69 91 LEU A N 1
ATOM 646 C CA . LEU A 1 91 ? -12.341 8.731 2.683 1.00 86.69 91 LEU A CA 1
ATOM 647 C C . LEU A 1 91 ? -12.902 7.800 3.759 1.00 86.69 91 LEU A C 1
ATOM 649 O O . LEU A 1 91 ? -13.992 8.053 4.265 1.00 86.69 91 LEU A O 1
ATOM 653 N N . PHE A 1 92 ? -12.157 6.770 4.157 1.00 83.56 92 PHE A N 1
ATOM 654 C CA . PHE A 1 92 ? -12.566 5.852 5.216 1.00 83.56 92 PHE A CA 1
ATOM 655 C C . PHE A 1 92 ? -12.642 6.551 6.579 1.00 83.56 92 PHE A C 1
ATOM 657 O O . PHE A 1 92 ? -13.632 6.406 7.295 1.00 83.56 92 PHE A O 1
ATOM 664 N N . LEU A 1 93 ? -11.656 7.389 6.911 1.00 81.62 93 LEU A N 1
ATOM 665 C CA . LEU A 1 93 ? -11.679 8.202 8.130 1.00 81.62 93 LEU A CA 1
ATOM 666 C C . LEU A 1 93 ? -12.740 9.311 8.081 1.00 81.62 93 LEU A C 1
ATOM 668 O O . LEU A 1 93 ? -13.305 9.664 9.113 1.00 81.62 93 LEU A O 1
ATOM 672 N N . SER A 1 94 ? -13.045 9.854 6.904 1.00 82.06 94 SER A N 1
ATOM 673 C CA . SER A 1 94 ? -14.098 10.848 6.692 1.00 82.06 94 SER A CA 1
ATOM 674 C C . SER A 1 94 ? -15.483 10.230 6.835 1.00 82.06 94 SER A C 1
ATOM 676 O O . SER A 1 94 ? -16.322 10.812 7.511 1.00 82.06 94 SER A O 1
ATOM 678 N N . LEU A 1 95 ? -15.717 9.043 6.271 1.00 78.56 95 LEU A N 1
ATOM 679 C CA . LEU A 1 95 ? -16.933 8.256 6.492 1.00 78.56 95 LEU A CA 1
ATOM 680 C C . LEU A 1 95 ? -17.069 7.871 7.969 1.00 78.56 95 LEU A C 1
ATOM 682 O O . LEU A 1 95 ? -18.153 8.003 8.526 1.00 78.56 95 LEU A O 1
ATOM 686 N N . TRP A 1 96 ? -15.970 7.505 8.633 1.00 67.44 96 TRP A N 1
ATOM 687 C CA . TRP A 1 96 ? -15.942 7.285 10.082 1.00 67.44 96 TRP A CA 1
ATOM 688 C C . TRP A 1 96 ? -16.307 8.559 10.866 1.00 67.44 96 TRP A C 1
ATOM 690 O O . TRP A 1 96 ? -17.129 8.515 11.778 1.00 67.44 96 TRP A O 1
ATOM 700 N N . LYS A 1 97 ? -15.762 9.722 10.480 1.00 67.75 97 LYS A N 1
ATOM 701 C CA . LYS A 1 97 ? -16.072 11.038 11.073 1.00 67.75 97 LYS A CA 1
ATOM 702 C C . LYS A 1 97 ? -17.517 11.488 10.824 1.00 67.75 97 LYS A C 1
ATOM 704 O O . LYS A 1 97 ? -18.113 12.089 11.711 1.00 67.75 97 LYS A O 1
ATOM 709 N N . LEU A 1 98 ? -18.076 11.215 9.646 1.00 64.56 98 LEU A N 1
ATOM 710 C CA . LEU A 1 98 ? -19.446 11.578 9.259 1.00 64.56 98 LEU A CA 1
ATOM 711 C C . LEU A 1 98 ? -20.491 10.610 9.816 1.00 64.56 98 LEU A C 1
ATOM 713 O O . LEU A 1 98 ? -21.625 11.012 10.057 1.00 64.56 98 LEU A O 1
ATOM 717 N N . SER A 1 99 ? -20.122 9.349 10.052 1.00 62.06 99 SER A N 1
ATOM 718 C CA . SER A 1 99 ? -21.051 8.345 10.563 1.00 62.06 99 SER A CA 1
ATOM 719 C C . SER A 1 99 ? -21.469 8.596 12.016 1.00 62.06 99 SER A C 1
ATOM 721 O O . SER A 1 99 ? -22.438 7.980 12.460 1.00 62.06 99 SER A O 1
ATOM 723 N N . GLY A 1 100 ? -20.757 9.447 12.771 1.00 56.88 100 GLY A N 1
ATOM 724 C CA . GLY A 1 100 ? -21.086 9.803 14.161 1.00 56.88 100 GLY A CA 1
ATOM 725 C C . GLY A 1 100 ? -21.107 8.624 15.148 1.00 56.88 100 GLY A C 1
ATOM 726 O O . GLY A 1 100 ? -21.439 8.807 16.315 1.00 56.88 100 GLY A O 1
ATOM 727 N N . CYS A 1 101 ? -20.766 7.420 14.688 1.00 52.25 101 CYS A N 1
ATOM 728 C CA . CYS A 1 101 ? -20.631 6.214 15.484 1.00 52.25 101 CYS A CA 1
ATOM 729 C C . CYS A 1 101 ? -19.203 6.144 15.994 1.00 52.25 101 CYS A C 1
ATOM 731 O O . CYS A 1 101 ? -18.265 5.994 15.216 1.00 52.25 101 CYS A O 1
ATOM 733 N N . ASN A 1 102 ? -19.046 6.191 17.310 1.00 56.41 102 ASN A N 1
ATOM 734 C CA . ASN A 1 102 ? -17.753 5.947 17.940 1.00 56.41 102 ASN A CA 1
ATOM 735 C C . ASN A 1 102 ? -17.367 4.454 17.904 1.00 56.41 102 ASN A C 1
ATOM 737 O O . ASN A 1 102 ? -16.266 4.110 18.312 1.00 56.41 102 ASN A O 1
ATOM 741 N N . ASN A 1 103 ? -18.251 3.573 17.403 1.00 57.84 103 ASN A N 1
ATOM 742 C CA . ASN A 1 103 ? -18.071 2.123 17.409 1.00 57.84 103 ASN A CA 1
ATOM 743 C C . ASN A 1 103 ? -18.518 1.441 16.103 1.00 57.84 103 ASN A C 1
ATOM 745 O O . ASN A 1 103 ? -19.614 1.689 15.590 1.00 57.84 103 ASN A O 1
ATOM 749 N N . LEU A 1 104 ? -17.714 0.479 15.627 1.00 58.72 104 LEU A N 1
ATOM 750 C CA . LEU A 1 104 ? -18.029 -0.386 14.475 1.00 58.72 104 LEU A CA 1
ATOM 751 C C . LEU A 1 104 ? -19.336 -1.174 14.653 1.00 58.72 104 LEU A C 1
ATOM 753 O O . LEU A 1 104 ? -20.013 -1.486 13.672 1.00 58.72 104 LEU A O 1
ATOM 757 N N . GLN A 1 105 ? -19.712 -1.485 15.897 1.00 60.16 105 GLN A N 1
ATOM 758 C CA . GLN A 1 105 ? -20.966 -2.175 16.191 1.00 60.16 105 GLN A CA 1
ATOM 759 C C . GLN A 1 105 ? -22.194 -1.318 15.874 1.00 60.16 105 GLN A C 1
ATOM 761 O O . GLN A 1 105 ? -23.124 -1.814 15.240 1.00 60.16 105 GLN A O 1
ATOM 766 N N . GLU A 1 106 ? -22.194 -0.039 16.248 1.00 63.47 106 GLU A N 1
ATOM 767 C CA . GLU A 1 106 ? -23.314 0.859 15.954 1.00 63.47 106 GLU A CA 1
ATOM 768 C C . GLU A 1 106 ? -23.407 1.179 14.461 1.00 63.47 106 GLU A C 1
ATOM 770 O O . GLU A 1 106 ? -24.513 1.236 13.923 1.00 63.47 106 GLU A O 1
ATOM 775 N N . PHE A 1 107 ? -22.265 1.299 13.771 1.00 65.94 107 PHE A N 1
ATOM 776 C CA . PHE A 1 107 ? -22.232 1.422 12.314 1.00 65.94 107 PHE A CA 1
ATOM 777 C C . PHE A 1 107 ? -22.854 0.191 11.650 1.00 65.94 107 PHE A C 1
ATOM 779 O O . PHE A 1 107 ? -23.767 0.328 10.842 1.00 65.94 107 PHE A O 1
ATOM 786 N N . ARG A 1 108 ? -22.448 -1.023 12.049 1.00 67.44 108 ARG A N 1
ATOM 787 C CA . ARG A 1 108 ? -23.034 -2.270 11.535 1.00 67.44 108 ARG A CA 1
ATOM 788 C C . ARG A 1 108 ? -24.537 -2.352 11.802 1.00 67.44 108 ARG A C 1
ATOM 790 O O . ARG A 1 108 ? -25.277 -2.779 10.923 1.00 67.44 108 ARG A O 1
ATOM 797 N N . MET A 1 109 ? -24.992 -1.947 12.988 1.00 66.94 109 MET A N 1
ATOM 798 C CA . MET A 1 109 ? -26.411 -1.980 13.359 1.00 66.94 109 MET A CA 1
ATOM 799 C C . MET A 1 109 ? -27.237 -0.957 12.570 1.00 66.94 109 MET A C 1
ATOM 801 O O . MET A 1 109 ? -28.288 -1.310 12.040 1.00 66.94 109 MET A O 1
ATOM 805 N N . LYS A 1 110 ? -26.758 0.286 12.417 1.00 66.19 110 LYS A N 1
ATOM 806 C CA . LYS A 1 110 ? -27.445 1.320 11.625 1.00 66.19 110 LYS A CA 1
ATOM 807 C C . LYS A 1 110 ? -27.416 1.013 10.132 1.00 66.19 110 LYS A C 1
ATOM 809 O O . LYS A 1 110 ? -28.456 1.083 9.490 1.00 66.19 110 LYS A O 1
ATOM 814 N N . MET A 1 111 ? -26.268 0.613 9.589 1.00 66.31 111 MET A N 1
ATOM 815 C CA . MET A 1 111 ? -26.127 0.234 8.180 1.00 66.31 111 MET A CA 1
ATOM 816 C C . MET A 1 111 ? -26.938 -1.032 7.869 1.00 66.31 111 MET A C 1
ATOM 818 O O . MET A 1 111 ? -27.612 -1.093 6.849 1.00 66.31 111 MET A O 1
ATOM 822 N N . GLY A 1 112 ? -26.944 -2.012 8.778 1.00 64.88 112 GLY A N 1
ATOM 823 C CA . GLY A 1 112 ? -27.739 -3.235 8.661 1.00 64.88 112 GLY A CA 1
ATOM 824 C C . GLY A 1 112 ? -29.249 -3.009 8.763 1.00 64.88 112 GLY A C 1
ATOM 825 O O . GLY A 1 112 ? -30.007 -3.751 8.150 1.00 64.88 112 GLY A O 1
ATOM 826 N N . ASN A 1 113 ? -29.692 -1.978 9.487 1.00 66.88 113 ASN A N 1
ATOM 827 C CA . ASN A 1 113 ? -31.104 -1.594 9.557 1.00 66.88 113 ASN A CA 1
ATOM 828 C C . ASN A 1 113 ? -31.548 -0.720 8.369 1.00 66.88 113 ASN A C 1
ATOM 830 O O . ASN A 1 113 ? -32.726 -0.708 8.027 1.00 66.88 113 ASN A O 1
ATOM 834 N N . ASN A 1 114 ? -30.615 0.008 7.743 1.00 64.44 114 ASN A N 1
ATOM 835 C CA . ASN A 1 114 ? -30.882 0.853 6.574 1.00 64.44 114 ASN A CA 1
ATOM 836 C C . ASN A 1 114 ? -30.812 0.085 5.246 1.00 64.44 114 ASN A C 1
ATOM 838 O O . ASN A 1 114 ? -31.301 0.560 4.223 1.00 64.44 114 ASN A O 1
ATOM 842 N N . LEU A 1 115 ? -30.196 -1.098 5.249 1.00 66.31 115 LEU A N 1
ATOM 843 C CA . LEU A 1 115 ? -30.239 -2.017 4.122 1.00 66.31 115 LEU A CA 1
ATOM 844 C C . LEU A 1 115 ? -31.573 -2.780 4.169 1.00 66.31 115 LEU A C 1
ATOM 846 O O . LEU A 1 115 ? -31.886 -3.387 5.197 1.00 66.31 115 LEU A O 1
ATOM 850 N N . PRO A 1 116 ? -32.377 -2.778 3.088 1.00 64.56 116 PRO A N 1
ATOM 851 C CA . PRO A 1 116 ? -33.611 -3.549 3.045 1.00 64.56 116 PRO A CA 1
ATOM 852 C C . PRO A 1 116 ? -33.281 -5.017 3.317 1.00 64.56 116 PRO A C 1
ATOM 854 O O . PRO A 1 116 ? -32.493 -5.635 2.601 1.00 64.56 116 PRO A O 1
ATOM 857 N N . LYS A 1 117 ? -33.857 -5.562 4.392 1.00 61.50 117 LYS A N 1
ATOM 858 C CA . LYS A 1 117 ? -33.621 -6.932 4.850 1.00 61.50 117 LYS A CA 1
ATOM 859 C C . LYS A 1 117 ? -33.989 -7.904 3.729 1.00 61.50 117 LYS A C 1
ATOM 861 O O . LYS A 1 117 ? -35.166 -8.179 3.498 1.00 61.50 117 LYS A O 1
ATOM 866 N N . ILE A 1 118 ? -32.978 -8.418 3.032 1.00 62.69 118 ILE A N 1
ATOM 867 C CA . ILE A 1 118 ? -33.143 -9.463 2.024 1.00 62.69 118 ILE A CA 1
ATOM 868 C C . ILE A 1 118 ? -33.736 -10.666 2.759 1.00 62.69 118 ILE A C 1
ATOM 870 O O . ILE A 1 118 ? -33.123 -11.212 3.681 1.00 62.69 118 ILE A O 1
ATOM 874 N N . ARG A 1 119 ? -34.975 -11.029 2.413 1.00 59.78 119 ARG A N 1
ATOM 875 C CA . ARG A 1 119 ? -35.617 -12.233 2.948 1.00 59.78 119 ARG A CA 1
ATOM 876 C C . ARG A 1 119 ? -34.727 -13.419 2.592 1.00 59.78 119 ARG A C 1
ATOM 878 O O . ARG A 1 119 ? -34.348 -13.567 1.432 1.00 59.78 119 ARG A O 1
ATOM 885 N N . LYS A 1 120 ? -34.367 -14.225 3.593 1.00 58.88 120 LYS A N 1
ATOM 886 C CA . LYS A 1 120 ? -33.645 -15.478 3.367 1.00 58.88 120 LYS A CA 1
ATOM 887 C C . LYS A 1 120 ? -34.488 -16.334 2.424 1.00 58.88 120 LYS A C 1
ATOM 889 O O . LYS A 1 120 ? -35.668 -16.549 2.688 1.00 58.88 120 LYS A O 1
ATOM 894 N N . ASN A 1 121 ? -33.881 -16.713 1.305 1.00 54.53 121 ASN A N 1
ATOM 895 C CA . ASN A 1 121 ? -34.462 -17.615 0.328 1.00 54.53 121 ASN A CA 1
ATOM 896 C C . ASN A 1 121 ? -34.387 -19.029 0.911 1.00 54.53 121 ASN A C 1
ATOM 898 O O . ASN A 1 121 ? -33.292 -19.552 1.108 1.00 54.53 121 ASN A O 1
ATOM 902 N N . ASP A 1 122 ? -35.541 -19.578 1.252 1.00 52.53 122 ASP A N 1
ATOM 903 C CA . ASP A 1 122 ? -35.731 -20.928 1.771 1.00 52.53 122 ASP A CA 1
ATOM 904 C C . ASP A 1 122 ? -36.877 -21.494 0.918 1.00 52.53 122 ASP A C 1
ATOM 906 O O . ASP A 1 122 ? -38.018 -21.059 1.114 1.00 52.53 122 ASP A O 1
ATOM 910 N N . PRO A 1 123 ? -36.633 -22.313 -0.129 1.00 59.19 123 PRO A N 1
ATOM 911 C CA . PRO A 1 123 ? -35.425 -23.073 -0.490 1.00 59.19 123 PRO A CA 1
ATOM 912 C C . PRO A 1 123 ? -34.383 -22.321 -1.365 1.00 59.19 123 PRO A C 1
ATOM 914 O O . PRO A 1 123 ? -34.702 -21.319 -2.009 1.00 59.19 123 PRO A O 1
ATOM 917 N N . PRO A 1 124 ? -33.121 -22.799 -1.429 1.00 57.84 124 PRO A N 1
ATOM 918 C CA . PRO A 1 124 ? -32.011 -22.120 -2.101 1.00 57.84 124 PRO A CA 1
ATOM 919 C C . PRO A 1 124 ? -32.127 -22.205 -3.627 1.00 57.84 124 PRO A C 1
ATOM 921 O O . PRO A 1 124 ? -31.682 -23.154 -4.258 1.00 57.84 124 PRO A O 1
ATOM 924 N N . GLN A 1 125 ? -32.685 -21.167 -4.238 1.00 59.44 125 GLN A N 1
ATOM 925 C CA . GLN A 1 125 ? -32.682 -20.988 -5.694 1.00 59.44 125 GLN A CA 1
ATOM 926 C C . GLN A 1 125 ? -31.751 -19.831 -6.090 1.00 59.44 125 GLN A C 1
ATOM 928 O O . GLN A 1 125 ? -32.111 -18.933 -6.850 1.00 59.44 125 GLN A O 1
ATOM 933 N N . SER A 1 126 ? -30.556 -19.810 -5.491 1.00 58.81 126 SER A N 1
ATOM 934 C CA . SER A 1 126 ? -29.505 -18.838 -5.800 1.00 58.81 126 SER A CA 1
ATOM 935 C C . SER A 1 126 ? -28.682 -19.323 -6.992 1.00 58.81 126 SER A C 1
ATOM 937 O O . SER A 1 126 ? -28.307 -20.484 -7.076 1.00 58.81 126 SER A O 1
ATOM 939 N N . ARG A 1 127 ? -28.387 -18.403 -7.911 1.00 54.03 127 ARG A N 1
ATOM 940 C CA . ARG A 1 127 ? -27.779 -18.609 -9.239 1.00 54.03 127 ARG A CA 1
ATOM 941 C C . ARG A 1 127 ? -26.282 -18.985 -9.225 1.00 54.03 127 ARG A C 1
ATOM 943 O O . ARG A 1 127 ? -25.567 -18.705 -10.181 1.00 54.03 127 ARG A O 1
ATOM 950 N N . THR A 1 128 ? -25.807 -19.556 -8.128 1.00 60.66 128 THR A N 1
ATOM 951 C CA . THR A 1 128 ? -24.468 -20.124 -7.969 1.00 60.66 128 THR A CA 1
ATOM 952 C C . THR A 1 128 ? -24.690 -21.578 -7.596 1.00 60.66 128 THR A C 1
ATOM 954 O O . THR A 1 128 ? -24.895 -21.890 -6.429 1.00 60.66 128 THR A O 1
ATOM 957 N N . GLU A 1 129 ? -24.733 -22.446 -8.598 1.00 63.38 129 GLU A N 1
ATOM 958 C CA . GLU A 1 129 ? -25.010 -23.885 -8.456 1.00 63.38 129 GLU A CA 1
ATOM 959 C C . GLU A 1 129 ? -23.941 -24.662 -7.673 1.00 63.38 129 GLU A C 1
ATOM 961 O O . GLU A 1 129 ? -24.088 -25.855 -7.449 1.00 63.38 129 GLU A O 1
ATOM 966 N N . PHE A 1 130 ? -22.895 -23.976 -7.218 1.00 72.50 130 PHE A N 1
ATOM 967 C CA . PHE A 1 130 ? -21.876 -24.529 -6.345 1.00 72.50 130 PHE A CA 1
ATOM 968 C C . PHE A 1 130 ? -22.298 -24.390 -4.885 1.00 72.50 130 PHE A C 1
ATOM 970 O O . PHE A 1 130 ? -22.606 -23.287 -4.420 1.00 72.50 130 PHE A O 1
ATOM 977 N N . GLU A 1 131 ? -22.221 -25.487 -4.133 1.00 73.31 131 GLU A N 1
ATOM 978 C CA . GLU A 1 131 ? -22.495 -25.497 -2.687 1.00 73.31 131 GLU A CA 1
ATOM 979 C C . GLU A 1 131 ? -21.479 -24.652 -1.886 1.00 73.31 131 GLU A C 1
ATOM 981 O O . GLU A 1 131 ? -21.697 -24.323 -0.718 1.00 73.31 131 GLU A O 1
ATOM 986 N N . GLY A 1 132 ? -20.375 -24.241 -2.523 1.00 80.25 132 GLY A N 1
ATOM 987 C CA . GLY A 1 132 ? -19.414 -23.279 -1.995 1.00 80.25 132 GLY A CA 1
ATOM 988 C C . GLY A 1 132 ? -18.085 -23.280 -2.753 1.00 80.25 132 GLY A C 1
ATOM 989 O O . GLY A 1 132 ? -17.919 -23.940 -3.776 1.00 80.25 132 GLY A O 1
ATOM 990 N N . LEU A 1 133 ? -17.092 -22.564 -2.216 1.00 84.19 133 LEU A N 1
ATOM 991 C CA . LEU A 1 133 ? -15.721 -22.553 -2.752 1.00 84.19 133 LEU A CA 1
ATOM 992 C C . LEU A 1 133 ? -15.077 -23.947 -2.773 1.00 84.19 133 LEU A C 1
ATOM 994 O O . LEU A 1 133 ? -14.268 -24.233 -3.649 1.00 84.19 133 LEU A O 1
ATOM 998 N N . SER A 1 134 ? -15.443 -24.813 -1.828 1.00 84.75 134 SER A N 1
ATOM 999 C CA . SER A 1 134 ? -14.980 -26.203 -1.789 1.00 84.75 134 SER A CA 1
ATOM 1000 C C . SER A 1 134 ? -15.459 -27.001 -3.001 1.00 84.75 134 SER A C 1
ATOM 1002 O O . SER A 1 134 ? -14.701 -27.798 -3.544 1.00 84.75 134 SER A O 1
ATOM 1004 N N . ASP A 1 135 ? -16.687 -26.749 -3.446 1.00 82.88 135 ASP A N 1
ATOM 1005 C CA . ASP A 1 135 ? -17.282 -27.403 -4.608 1.00 82.88 135 ASP A CA 1
ATOM 1006 C C . ASP A 1 135 ? -16.708 -26.840 -5.923 1.00 82.88 135 ASP A C 1
ATOM 1008 O O . ASP A 1 135 ? -16.342 -27.591 -6.822 1.00 82.88 135 ASP A O 1
ATOM 1012 N N . LEU A 1 136 ? -16.452 -25.525 -5.976 1.00 88.00 136 LEU A N 1
ATOM 1013 C CA . LEU A 1 136 ? -15.698 -24.887 -7.067 1.00 88.00 136 LEU A CA 1
ATOM 1014 C C . LEU A 1 136 ? -14.279 -25.457 -7.225 1.00 88.00 136 LEU A C 1
ATOM 1016 O O . LEU A 1 136 ? -13.846 -25.748 -8.337 1.00 88.00 136 LEU A O 1
ATOM 1020 N N . MET A 1 137 ? -13.540 -25.616 -6.124 1.00 86.50 137 MET A N 1
ATOM 1021 C CA . MET A 1 137 ? -12.184 -26.175 -6.157 1.00 86.50 137 MET A CA 1
ATOM 1022 C C . MET A 1 137 ? -12.200 -27.634 -6.603 1.00 86.50 137 MET A C 1
ATOM 1024 O O . MET A 1 137 ? -11.393 -28.030 -7.438 1.00 86.50 137 MET A O 1
ATOM 1028 N N . ARG A 1 138 ? -13.165 -28.413 -6.112 1.00 86.50 138 ARG A N 1
ATOM 1029 C CA . ARG A 1 138 ? -13.342 -29.811 -6.503 1.00 86.50 138 ARG A CA 1
ATOM 1030 C C . ARG A 1 138 ? -13.713 -29.952 -7.982 1.00 86.50 138 ARG A C 1
ATOM 1032 O O . ARG A 1 138 ? -13.210 -30.858 -8.647 1.00 86.50 138 ARG A O 1
ATOM 1039 N N . TYR A 1 139 ? -14.523 -29.039 -8.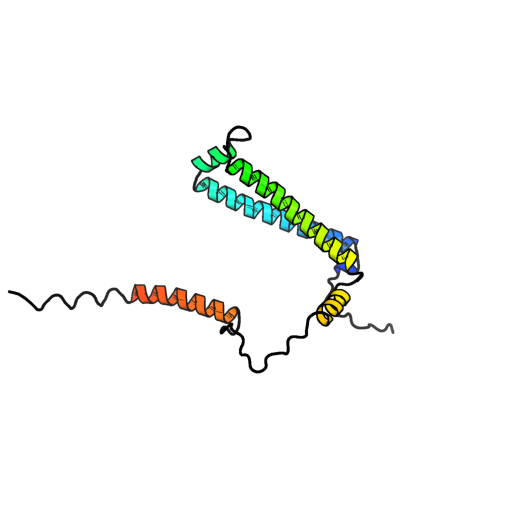517 1.00 84.00 139 TYR A N 1
ATOM 1040 C CA . TYR A 1 139 ? -14.808 -28.952 -9.950 1.00 84.00 139 TYR A CA 1
ATOM 1041 C C . TYR A 1 139 ? -13.538 -28.649 -10.762 1.00 84.00 139 TYR A C 1
ATOM 1043 O O . TYR A 1 139 ? -13.245 -29.358 -11.721 1.00 84.00 139 TYR A O 1
ATOM 1051 N N . LEU A 1 140 ? -12.730 -27.667 -10.345 1.00 86.25 140 LEU A N 1
ATOM 1052 C CA . LEU A 1 140 ? -11.468 -27.319 -11.015 1.00 86.25 140 LEU A CA 1
ATOM 1053 C C . LEU A 1 140 ? -10.422 -28.448 -10.958 1.00 86.25 140 LEU A C 1
ATOM 1055 O O . LEU A 1 140 ? -9.724 -28.691 -11.942 1.00 86.25 140 LEU A O 1
ATOM 1059 N N . GLU A 1 141 ? -10.318 -29.158 -9.833 1.00 86.88 141 GLU A N 1
ATOM 1060 C CA . GLU A 1 141 ? -9.437 -30.324 -9.678 1.00 86.88 141 GLU A CA 1
ATOM 1061 C C . GLU A 1 141 ? -9.861 -31.490 -10.578 1.00 86.88 141 GLU A C 1
ATOM 1063 O O . GLU A 1 141 ? -9.012 -32.153 -11.186 1.00 86.88 141 GLU A O 1
ATOM 1068 N N . THR A 1 142 ? -11.172 -31.722 -10.685 1.00 83.94 142 THR A N 1
ATOM 1069 C CA . THR A 1 142 ? -11.736 -32.752 -11.565 1.00 83.94 142 THR A CA 1
ATOM 1070 C C . THR A 1 142 ? -11.463 -32.396 -13.027 1.00 83.94 142 THR A C 1
ATOM 1072 O O . THR A 1 142 ? -10.892 -33.214 -13.746 1.00 83.94 142 THR A O 1
ATOM 1075 N N . TRP A 1 143 ? -11.712 -31.142 -13.422 1.00 78.56 143 TRP A N 1
ATOM 1076 C CA . TRP A 1 143 ? -11.467 -30.644 -14.779 1.00 78.56 143 TRP A CA 1
ATOM 1077 C C . TRP A 1 143 ? -9.990 -30.774 -15.199 1.00 78.56 143 TRP A C 1
ATOM 1079 O O . TRP A 1 143 ? -9.680 -31.252 -16.288 1.00 78.56 143 TRP A O 1
ATOM 1089 N N . GLY A 1 144 ? -9.044 -30.455 -14.306 1.00 75.31 144 GLY A N 1
ATOM 1090 C CA . GLY A 1 144 ? -7.60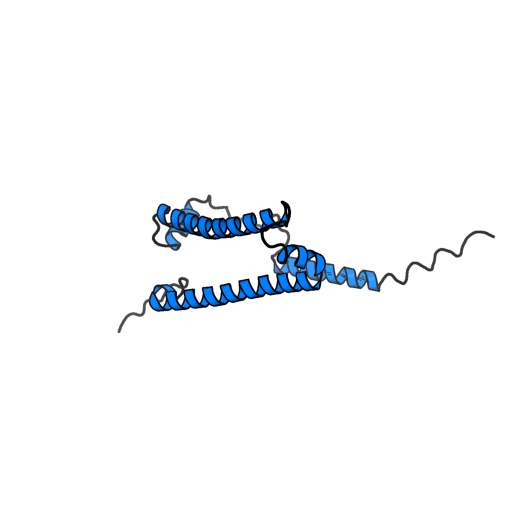7 -30.631 -14.570 1.00 75.31 144 GLY A CA 1
ATOM 1091 C C . GLY A 1 144 ? -7.128 -32.094 -14.603 1.00 75.31 144 GLY A C 1
ATOM 1092 O O . GLY A 1 144 ? -6.060 -32.390 -15.149 1.00 75.31 144 GLY A O 1
ATOM 1093 N N . SER A 1 145 ? -7.896 -33.020 -14.022 1.00 72.25 145 SER A N 1
ATOM 1094 C CA . SER A 1 145 ? -7.592 -34.458 -14.010 1.00 72.25 145 SER A CA 1
ATOM 1095 C C . SER A 1 145 ? -8.136 -35.176 -15.248 1.00 72.25 145 SER A C 1
ATOM 1097 O O . SER A 1 145 ? -7.509 -36.124 -15.728 1.00 72.25 145 SER A O 1
ATOM 1099 N N . GLU A 1 146 ? -9.256 -34.701 -15.796 1.00 68.31 146 GLU A N 1
ATOM 1100 C CA . GLU A 1 146 ? -9.848 -35.198 -17.042 1.00 68.31 146 GLU A CA 1
ATOM 1101 C C . GLU A 1 146 ? -8.956 -34.889 -18.253 1.00 68.31 146 GLU A C 1
ATOM 1103 O O . GLU A 1 146 ? -8.675 -35.794 -19.039 1.00 68.31 146 GLU A O 1
ATOM 1108 N N . GLU A 1 147 ? -8.363 -33.688 -18.334 1.00 64.25 147 GLU A N 1
ATOM 1109 C CA . GLU A 1 147 ? -7.390 -33.358 -19.394 1.00 64.25 147 GLU A CA 1
ATOM 1110 C C . GLU A 1 147 ? -6.153 -34.279 -19.385 1.00 64.25 147 GLU A C 1
ATOM 1112 O O . GLU A 1 147 ? -5.549 -34.543 -20.430 1.00 64.25 147 GLU A O 1
ATOM 1117 N N . LYS A 1 148 ? -5.758 -34.798 -18.212 1.00 59.91 148 LYS A N 1
ATOM 1118 C CA . LYS A 1 148 ? -4.663 -35.777 -18.101 1.00 59.91 148 LYS A CA 1
ATOM 1119 C C . LYS A 1 148 ? -5.082 -37.184 -18.533 1.00 59.91 148 LYS A C 1
ATOM 1121 O O . LYS A 1 148 ? -4.241 -37.907 -19.067 1.00 59.91 148 LYS A O 1
ATOM 1126 N N . GLN A 1 149 ? -6.341 -37.576 -18.332 1.00 57.56 149 GLN A N 1
ATOM 1127 C CA . GLN A 1 149 ? -6.848 -38.904 -18.702 1.00 57.56 149 GLN A CA 1
ATOM 1128 C C . GLN A 1 149 ? -7.249 -39.003 -20.182 1.00 57.56 149 GLN A C 1
ATOM 1130 O O . GLN A 1 149 ? -6.987 -40.030 -20.812 1.00 57.56 149 GLN A O 1
ATOM 1135 N N . GLU A 1 150 ? -7.785 -37.932 -20.774 1.00 59.22 150 GLU A N 1
ATOM 1136 C CA . GLU A 1 150 ? -8.096 -37.870 -22.210 1.00 59.22 150 GLU A CA 1
ATOM 1137 C C . GLU A 1 150 ? -6.821 -37.955 -23.065 1.00 59.22 150 GLU A C 1
ATOM 1139 O O . GLU A 1 150 ? -6.759 -38.700 -24.050 1.00 59.22 150 GLU A O 1
ATOM 1144 N N . LYS A 1 151 ? -5.743 -37.286 -22.630 1.00 57.41 151 LYS A N 1
ATOM 1145 C CA . LYS A 1 151 ? -4.427 -37.376 -23.284 1.00 57.41 151 LYS A CA 1
ATOM 1146 C C . LYS A 1 151 ? -3.750 -38.738 -23.106 1.00 57.41 151 LYS A C 1
ATOM 1148 O O . LYS A 1 151 ? -2.962 -39.124 -23.964 1.00 57.41 151 LYS A O 1
ATOM 1153 N N . ALA A 1 152 ? -4.067 -39.479 -22.042 1.00 59.28 152 ALA A N 1
ATOM 1154 C CA . ALA A 1 152 ? -3.561 -40.838 -21.830 1.00 59.28 152 ALA A CA 1
ATOM 1155 C C . ALA A 1 152 ? -4.350 -41.906 -22.613 1.00 59.28 152 ALA A C 1
ATOM 1157 O O . ALA A 1 152 ? -3.785 -42.940 -22.963 1.00 59.28 152 ALA A O 1
ATOM 1158 N N . SER A 1 153 ? -5.626 -41.652 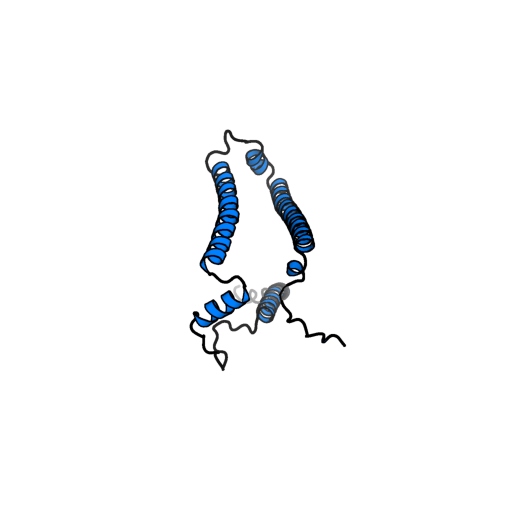-22.926 1.00 57.41 153 SER A N 1
ATOM 1159 C CA . SER A 1 153 ? -6.511 -42.617 -23.603 1.00 57.41 153 SER A CA 1
ATOM 1160 C C . SER A 1 153 ? -6.541 -42.473 -25.133 1.00 57.41 153 SER A C 1
ATOM 1162 O O . SER A 1 153 ? -7.005 -43.377 -25.826 1.00 57.41 153 SER A O 1
ATOM 1164 N N . SER A 1 154 ? -6.001 -41.381 -25.684 1.00 59.19 154 SER A N 1
ATOM 1165 C CA . SER A 1 154 ? -6.042 -41.091 -27.127 1.00 59.19 154 SER A CA 1
ATOM 1166 C C . SER A 1 154 ? -4.934 -41.670 -28.042 1.00 59.19 154 SER A C 1
ATOM 1168 O O . SER A 1 154 ? -4.946 -41.305 -29.216 1.00 59.19 154 SER A O 1
ATOM 1170 N N . PRO A 1 155 ? -4.011 -42.586 -27.659 1.00 53.28 155 PRO A N 1
ATOM 1171 C CA . PRO A 1 155 ? -3.156 -43.217 -28.666 1.00 53.28 155 PRO A CA 1
ATOM 1172 C C . PRO A 1 155 ? -3.778 -44.425 -29.398 1.00 53.28 155 PRO A C 1
ATOM 1174 O O . PRO A 1 155 ? -3.133 -44.925 -30.312 1.00 53.28 155 PRO A O 1
ATOM 1177 N N . LEU A 1 156 ? -4.987 -44.914 -29.066 1.00 53.25 156 LEU A N 1
ATOM 1178 C CA . LEU A 1 156 ? -5.456 -46.227 -29.571 1.00 53.25 156 LEU A CA 1
ATOM 1179 C C . LEU A 1 156 ? -6.652 -46.248 -30.552 1.00 53.25 156 LEU A C 1
ATOM 1181 O O . LEU A 1 156 ? -7.088 -47.337 -30.914 1.00 53.25 156 LEU A O 1
ATOM 1185 N N 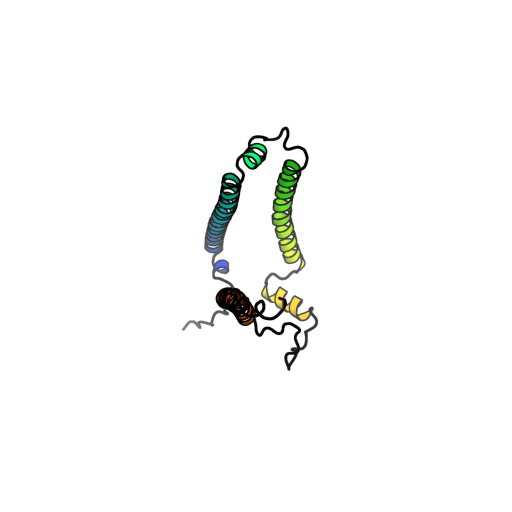. ILE A 1 157 ? -7.172 -45.114 -31.047 1.00 50.88 157 ILE A N 1
ATOM 1186 C CA . ILE A 1 157 ? -8.289 -45.109 -32.035 1.00 50.88 157 ILE A CA 1
ATOM 1187 C C . ILE A 1 157 ? -7.966 -44.278 -33.293 1.00 50.88 157 ILE A C 1
ATOM 1189 O O . ILE A 1 157 ? -8.779 -43.485 -33.759 1.00 50.88 157 ILE A O 1
ATOM 1193 N N . VAL A 1 158 ? -6.774 -44.447 -33.877 1.00 51.06 158 VAL A N 1
ATOM 1194 C CA . VAL A 1 158 ? -6.472 -43.908 -35.227 1.00 51.06 158 VAL A CA 1
ATOM 1195 C C . VAL A 1 158 ? -6.038 -44.993 -36.233 1.00 51.06 158 VAL A C 1
ATOM 1197 O O . VAL A 1 158 ? -6.072 -44.757 -37.436 1.00 51.06 158 VAL A O 1
ATOM 1200 N N . GLU A 1 159 ? -5.775 -46.235 -35.813 1.00 47.38 159 GLU A N 1
ATOM 1201 C CA . GLU A 1 159 ? -5.269 -47.299 -36.702 1.00 47.38 159 GLU A CA 1
ATOM 1202 C C . GLU A 1 159 ? -6.300 -48.415 -36.979 1.00 47.38 159 GLU A C 1
ATOM 1204 O O . GLU A 1 159 ? -6.060 -49.584 -36.706 1.00 47.38 159 GLU A O 1
ATOM 1209 N N . ALA A 1 160 ? -7.491 -48.082 -37.493 1.00 47.81 160 ALA A N 1
ATOM 1210 C CA . ALA A 1 160 ? -8.443 -49.119 -37.942 1.00 47.81 160 ALA A CA 1
ATOM 1211 C C . ALA A 1 160 ? -9.393 -48.703 -39.081 1.00 47.81 160 ALA A C 1
ATOM 1213 O O . ALA A 1 160 ? -10.422 -49.344 -39.296 1.00 47.81 160 ALA A O 1
ATOM 1214 N N . LYS A 1 161 ? -9.086 -47.641 -39.842 1.00 47.75 161 LYS A N 1
ATOM 1215 C CA . LYS A 1 161 ? -9.923 -47.251 -40.993 1.00 47.75 161 LYS A CA 1
ATOM 1216 C C . LYS A 1 161 ? -9.126 -46.722 -42.187 1.00 47.75 161 LYS A C 1
ATOM 1218 O O . LYS A 1 161 ? -9.423 -45.654 -42.706 1.00 47.75 161 LYS A O 1
ATOM 1223 N N . SER A 1 162 ? -8.124 -47.484 -42.634 1.00 43.47 162 SER A N 1
ATOM 1224 C CA . SER A 1 162 ? -7.436 -47.235 -43.917 1.00 43.47 162 SER A CA 1
ATOM 1225 C C . SER A 1 162 ? -7.138 -48.502 -44.739 1.00 43.47 162 SER A C 1
ATOM 1227 O O . SER A 1 162 ? -6.356 -48.444 -45.683 1.00 43.47 162 SER A O 1
ATOM 1229 N N . SER A 1 163 ? -7.780 -49.636 -44.441 1.00 46.31 163 SER A N 1
ATOM 1230 C CA . SER A 1 163 ? -7.542 -50.896 -45.166 1.00 46.31 163 SER A CA 1
ATOM 1231 C C . SER A 1 163 ? -8.844 -51.536 -45.652 1.00 46.31 163 SER A C 1
ATOM 1233 O O . SER A 1 163 ? -9.117 -52.688 -45.345 1.00 46.31 163 SER A O 1
ATOM 1235 N N . SER A 1 164 ? -9.679 -50.787 -46.383 1.00 48.75 164 SER A N 1
ATOM 1236 C CA . SER A 1 164 ? -10.694 -51.378 -47.274 1.00 48.75 164 SER A CA 1
ATOM 1237 C C . SER A 1 164 ? -11.245 -50.360 -48.287 1.00 48.75 164 SER A C 1
ATOM 1239 O O . SER A 1 164 ? -12.384 -49.918 -48.169 1.00 48.75 164 SER A O 1
ATOM 1241 N N . SER A 1 165 ? -10.458 -49.980 -49.292 1.00 38.62 165 SER A N 1
ATOM 1242 C CA . SER A 1 165 ? -10.963 -49.804 -50.664 1.00 38.62 165 SER A CA 1
ATOM 1243 C C . SER A 1 165 ? -9.820 -49.467 -51.616 1.00 38.62 165 SER A C 1
ATOM 1245 O O . SER A 1 165 ? -8.922 -48.706 -51.264 1.00 38.62 165 SER A O 1
ATOM 1247 N N . SER A 1 166 ? -9.977 -49.940 -52.850 1.00 35.69 166 SER A N 1
ATOM 1248 C CA . SER A 1 166 ? -9.275 -49.588 -54.092 1.00 35.69 166 SER A CA 1
ATOM 1249 C C . SER A 1 166 ? -7.918 -50.244 -54.399 1.00 35.69 166 SER A C 1
ATOM 1251 O O . SER A 1 166 ? -6.863 -49.724 -54.048 1.00 35.69 166 SER A O 1
ATOM 1253 N N . SER A 1 167 ? -8.057 -51.252 -55.274 1.00 35.34 167 SER A N 1
ATOM 1254 C CA . SER A 1 167 ? -7.148 -51.796 -56.303 1.00 35.34 167 SER A CA 1
ATOM 1255 C C . SER A 1 167 ? -6.370 -53.051 -55.936 1.00 35.34 167 SER A C 1
ATOM 1257 O O . SER A 1 167 ? -5.404 -52.956 -55.155 1.00 35.34 167 SER A O 1
#

Organism: Thrips palmi (NCBI:txid161013)